Protein AF-Q6XAR7-F1 (afdb_monomer_lite)

InterPro domains:
  IPR001909 Krueppel-associated box [PF01352] (24-48)
  IPR001909 Krueppel-associated box [PS50805] (23-93)
  IPR001909 Krueppel-associated box [SM00349] (23-82)
  IPR001909 Krueppel-associated box [cd07765] (24-61)
  IPR003655 Ancestral KRAB domain [PS50806] (20-83)
  IPR019041 SSXRD motif [PF09514] (137-166)
  IPR036051 Krueppel-associated box domain superfamily [SSF109640] (22-77)

pLDDT: mean 70.21, std 18.79, range [36.47, 96.94]

Secondary structure (DSSP, 8-state):
-----------HHHHHSHHHHHHHHHHHHTTS-HHHHHHS-HHHHHHHHHHHHHHHHHHHTT---PPPGGGS-STTSSS------------------------PPPPPPPP------------------------------TTGGGS----S---PPP-PPPP-------

Sequence (170 aa):
METVSSCEKIPMEVLYEPKNICKAFQDISTYFSDEEWGKLTEWQKSAYVYMKRNYIRMTDLGVTVNQPVFMRGKEQDKQSLVEGIEDHDSEDECFEGSFGVTPRKRMKLTSVTISIHNVEGSLASGENDSNLAEPGGIQVNVWSHRLRERKYRVIYSEISDPEEEEDDDY

Radius of gyration: 29.39 Å; chains: 1; bounding box: 90×45×94 Å

Organism: Mus musculus (NCBI:txid10090)

Foldseek 3Di:
DDDPPPPPDDDPVVCVDPVNLVVLLVVLCVLDDPVVSVPDDPVRSVVSSVLVVVVVVCVVVVHDDDDDPSVPHPPDPPPDDDDDPDDDDDDDDDDDDDPDPDDDDDDDDDDDDDDDDDPPDDDDDDDDDDDDDDDDDDPDPPCNVVPPPPPDDPDDDPDDDDPDPPPDDD

Structure (mmCIF, N/CA/C/O backbone):
data_AF-Q6XAR7-F1
#
_entry.id   AF-Q6XAR7-F1
#
loop_
_atom_site.group_PDB
_atom_site.id
_atom_site.type_symbol
_atom_site.label_atom_id
_atom_site.label_alt_id
_atom_site.label_comp_id
_atom_site.label_asym_id
_atom_site.label_entity_id
_atom_site.label_seq_id
_atom_site.pdbx_PDB_ins_code
_atom_site.Cartn_x
_atom_site.Cartn_y
_atom_site.Cartn_z
_atom_site.occupancy
_atom_site.B_iso_or_equiv
_atom_site.auth_seq_id
_atom_site.auth_comp_id
_atom_site.auth_asym_id
_atom_site.auth_atom_id
_atom_site.pdbx_PDB_model_num
ATOM 1 N N . MET A 1 1 ? -38.869 10.434 22.487 1.00 56.50 1 MET A N 1
ATOM 2 C CA . MET A 1 1 ? -37.634 11.040 21.953 1.00 56.50 1 MET A CA 1
ATOM 3 C C . MET A 1 1 ? -37.471 10.492 20.550 1.00 56.50 1 MET A C 1
ATOM 5 O O . MET A 1 1 ? -37.243 9.299 20.416 1.00 56.50 1 MET A O 1
ATOM 9 N N . GLU A 1 2 ? -37.747 11.299 19.530 1.00 59.53 2 GLU A N 1
ATOM 10 C CA . GLU A 1 2 ? -37.691 10.869 18.129 1.00 59.53 2 GLU A CA 1
ATOM 11 C C . GLU A 1 2 ? -36.262 11.045 17.609 1.00 59.53 2 GLU A C 1
ATOM 13 O O . GLU A 1 2 ? -35.714 12.145 17.637 1.00 59.53 2 GLU A O 1
ATOM 18 N N . THR A 1 3 ? -35.632 9.957 17.172 1.00 65.75 3 THR A N 1
ATOM 19 C CA . THR A 1 3 ? -34.330 9.989 16.506 1.00 65.75 3 THR A CA 1
ATOM 20 C C . THR A 1 3 ? -34.543 10.070 14.997 1.00 65.75 3 THR A C 1
ATOM 22 O O . THR A 1 3 ? -34.919 9.097 14.346 1.00 65.75 3 THR A O 1
ATOM 25 N N . VAL A 1 4 ? -34.272 11.237 14.413 1.00 56.88 4 VAL A N 1
ATOM 26 C CA . VAL A 1 4 ? -34.179 11.405 12.956 1.00 56.88 4 VAL A CA 1
ATOM 27 C C . VAL A 1 4 ? -32.855 10.825 12.458 1.00 56.88 4 VAL A C 1
ATOM 29 O O . VAL A 1 4 ? -31.852 11.516 12.297 1.00 56.88 4 VAL A O 1
ATOM 32 N N . SER A 1 5 ? -32.832 9.513 12.229 1.00 60.09 5 SER A N 1
ATOM 33 C CA . SER A 1 5 ? -31.744 8.866 11.495 1.00 60.09 5 SER A CA 1
ATOM 34 C C . SER A 1 5 ? -31.908 9.157 9.998 1.00 60.09 5 SER A C 1
ATOM 36 O O . SER A 1 5 ? -32.554 8.406 9.267 1.00 60.09 5 SER A O 1
ATOM 38 N N . SER A 1 6 ? -31.352 10.281 9.536 1.00 64.62 6 SER A N 1
ATOM 39 C CA . SER A 1 6 ? -31.272 10.596 8.106 1.00 64.62 6 SER A CA 1
ATOM 40 C C . SER A 1 6 ? -30.160 9.768 7.463 1.00 64.62 6 SER A C 1
ATOM 42 O O . SER A 1 6 ? -28.987 10.136 7.467 1.00 64.62 6 SER A O 1
ATOM 44 N N . CYS A 1 7 ? -30.523 8.604 6.930 1.00 55.44 7 CYS A N 1
ATOM 45 C CA . CYS A 1 7 ? -29.657 7.847 6.034 1.00 55.44 7 CYS A CA 1
ATOM 46 C C . CYS A 1 7 ? -29.723 8.461 4.627 1.00 55.44 7 CYS A C 1
ATOM 48 O O . CYS A 1 7 ? -30.367 7.902 3.735 1.00 55.44 7 CYS A O 1
ATOM 50 N N . GLU A 1 8 ? -29.071 9.605 4.411 1.00 66.56 8 GLU A N 1
ATOM 51 C CA . GLU A 1 8 ? -28.893 10.154 3.065 1.00 66.56 8 GLU A CA 1
ATOM 52 C C . GLU A 1 8 ? -27.994 9.207 2.252 1.00 66.56 8 GLU A C 1
ATOM 54 O O . GLU A 1 8 ? -26.795 9.041 2.500 1.00 66.56 8 GLU A O 1
ATOM 59 N N . LYS A 1 9 ? -28.600 8.499 1.295 1.00 69.00 9 LYS A N 1
ATOM 60 C CA . LYS A 1 9 ? -27.874 7.651 0.346 1.00 69.00 9 LYS A CA 1
ATOM 61 C C . LYS A 1 9 ? -27.144 8.574 -0.622 1.00 69.00 9 LYS A C 1
ATOM 63 O O . LYS A 1 9 ? -27.769 9.113 -1.527 1.00 69.00 9 LYS A O 1
ATOM 68 N N . ILE A 1 10 ? -25.833 8.729 -0.445 1.00 65.19 10 ILE A N 1
ATOM 69 C CA . ILE A 1 10 ? -24.986 9.399 -1.438 1.00 65.19 10 ILE A CA 1
ATOM 70 C C . ILE A 1 10 ? -25.148 8.636 -2.765 1.00 65.19 10 ILE A C 1
ATOM 72 O O . ILE A 1 10 ? -24.880 7.426 -2.779 1.00 65.19 10 ILE A O 1
ATOM 76 N N . PRO A 1 11 ? -25.617 9.291 -3.845 1.00 65.12 11 PRO A N 1
ATOM 77 C CA . PRO A 1 11 ? -25.815 8.642 -5.131 1.00 65.12 11 PRO A CA 1
ATOM 78 C C . PRO A 1 11 ? -24.499 8.024 -5.604 1.00 65.12 11 PRO A C 1
ATOM 80 O O . PRO A 1 11 ? -23.430 8.628 -5.473 1.00 65.12 11 PRO A O 1
ATOM 83 N N . MET A 1 12 ? -24.569 6.801 -6.125 1.00 62.50 12 MET A N 1
ATOM 84 C CA . MET A 1 12 ? -23.397 6.082 -6.631 1.00 62.50 12 MET A CA 1
ATOM 85 C C . MET A 1 12 ? -22.700 6.901 -7.725 1.00 62.50 12 MET A C 1
ATOM 87 O O . MET A 1 12 ? -21.480 6.890 -7.825 1.00 62.50 12 MET A O 1
ATOM 91 N N . GLU A 1 13 ? -23.478 7.684 -8.464 1.00 60.53 13 GLU A N 1
ATOM 92 C CA . GLU A 1 13 ? -23.090 8.581 -9.545 1.00 60.53 13 GLU A CA 1
ATOM 93 C C . GLU A 1 13 ? -22.127 9.674 -9.067 1.00 60.53 13 GLU A C 1
ATOM 95 O O . GLU A 1 13 ? -21.145 9.956 -9.749 1.00 60.53 13 GLU A O 1
ATOM 100 N N . VAL A 1 14 ? -22.314 10.204 -7.849 1.00 60.81 14 VAL A N 1
ATOM 101 C CA . VAL A 1 14 ? -21.400 11.204 -7.265 1.00 60.81 14 VAL A CA 1
ATOM 102 C C . VAL A 1 14 ? -19.998 10.613 -7.096 1.00 60.81 14 VAL A C 1
ATOM 104 O O . VAL A 1 14 ? -19.000 11.320 -7.225 1.00 60.81 14 VAL A O 1
ATOM 107 N N . LEU A 1 15 ? -19.882 9.300 -6.869 1.00 60.06 15 LEU A N 1
ATOM 108 C CA . LEU A 1 15 ? -18.580 8.640 -6.747 1.00 60.06 15 LEU A CA 1
ATOM 109 C C . LEU A 1 15 ? -17.860 8.463 -8.089 1.00 60.06 15 LEU A C 1
ATOM 111 O O . LEU A 1 15 ? -16.637 8.315 -8.067 1.00 60.06 15 LEU A O 1
ATOM 115 N N . TYR A 1 16 ? -18.591 8.485 -9.208 1.00 65.38 16 TYR A N 1
ATOM 116 C CA . TYR A 1 16 ? -18.058 8.304 -10.562 1.00 65.38 16 TYR A CA 1
ATOM 117 C C . TYR A 1 16 ? -17.985 9.599 -11.374 1.00 65.38 16 TYR A C 1
ATOM 119 O O . TYR A 1 16 ? -17.558 9.574 -12.526 1.00 65.38 16 TYR A O 1
ATOM 127 N N . GLU A 1 17 ? -18.346 10.745 -10.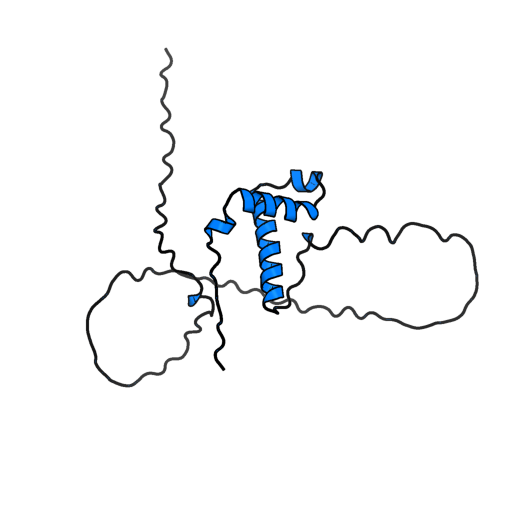793 1.00 74.06 17 GLU A N 1
ATOM 128 C CA . GLU A 1 17 ? -18.065 12.022 -11.438 1.00 74.06 17 GLU A CA 1
ATOM 129 C C . GLU A 1 17 ? -16.547 12.168 -11.652 1.00 74.06 17 GLU A C 1
ATOM 131 O O . GLU A 1 17 ? -15.786 12.044 -10.683 1.00 74.06 17 GLU A O 1
ATOM 136 N N . PRO A 1 18 ? -16.081 12.502 -12.873 1.00 77.00 18 PRO A N 1
ATOM 137 C CA . PRO A 1 18 ? -14.653 12.607 -13.180 1.00 77.00 18 PRO A CA 1
ATOM 138 C C . PRO A 1 18 ? -13.894 13.509 -12.199 1.00 77.00 18 PRO A C 1
ATOM 140 O O . PRO A 1 18 ? -12.781 13.198 -11.783 1.00 77.00 18 PRO A O 1
ATOM 143 N N . LYS A 1 19 ? -14.532 14.593 -11.736 1.00 80.94 19 LYS A N 1
ATOM 144 C CA . LYS A 1 19 ? -13.966 15.511 -10.736 1.00 80.94 19 LYS A CA 1
ATOM 145 C C . LYS A 1 19 ? -13.696 14.827 -9.392 1.00 80.94 19 LYS A C 1
ATOM 147 O O . LYS A 1 19 ? -12.689 15.125 -8.751 1.00 80.94 19 LYS A O 1
ATOM 152 N N . ASN A 1 20 ? -14.577 13.929 -8.957 1.00 82.62 20 ASN A N 1
ATOM 153 C CA . ASN A 1 20 ? -14.434 13.203 -7.696 1.00 82.62 20 ASN A CA 1
ATOM 154 C C . ASN A 1 20 ? -13.438 12.046 -7.828 1.00 82.62 20 ASN A C 1
ATOM 156 O O . ASN A 1 20 ? -12.700 11.783 -6.878 1.00 82.62 20 ASN A O 1
ATOM 160 N N . ILE A 1 21 ? -13.349 11.423 -9.009 1.00 85.06 21 ILE A N 1
ATOM 161 C CA . ILE A 1 21 ? -12.317 10.425 -9.323 1.00 85.06 21 ILE A CA 1
ATOM 162 C C . ILE A 1 21 ? -10.925 11.074 -9.304 1.00 85.06 21 ILE A C 1
ATOM 164 O O . ILE A 1 21 ? -10.050 10.593 -8.588 1.00 85.06 21 ILE A O 1
ATOM 168 N N . CYS A 1 22 ? -10.727 12.207 -9.989 1.00 88.50 22 CYS A N 1
ATOM 169 C CA . CYS A 1 22 ? -9.441 12.914 -10.001 1.00 88.50 22 CYS A CA 1
ATOM 170 C C . CYS A 1 22 ? -8.988 13.319 -8.593 1.00 88.50 22 CYS A C 1
ATOM 172 O O . CYS A 1 22 ? -7.831 13.111 -8.233 1.00 88.50 22 CYS A O 1
ATOM 174 N N . LYS A 1 23 ? -9.906 13.839 -7.766 1.00 93.75 23 LYS A N 1
ATOM 175 C CA . LYS A 1 23 ? -9.620 14.151 -6.356 1.00 93.75 23 LYS A CA 1
ATOM 176 C C . LYS A 1 23 ? -9.234 12.908 -5.557 1.00 93.75 23 LYS A C 1
ATOM 178 O O . LYS A 1 23 ? -8.313 12.967 -4.753 1.00 93.75 23 LYS A O 1
ATOM 183 N N . ALA A 1 24 ? -9.918 11.785 -5.779 1.00 93.69 24 ALA A N 1
ATOM 184 C CA . ALA A 1 24 ? -9.595 10.533 -5.105 1.00 93.69 24 ALA A CA 1
ATOM 185 C C . ALA A 1 24 ? -8.221 9.991 -5.531 1.00 93.69 24 ALA A C 1
ATOM 187 O O . ALA A 1 24 ? -7.479 9.494 -4.691 1.00 93.69 24 ALA A O 1
ATOM 188 N N . PHE A 1 25 ? -7.848 10.122 -6.805 1.00 95.38 25 PHE A N 1
ATOM 189 C CA . PHE A 1 25 ? -6.512 9.750 -7.275 1.00 95.38 25 PHE A CA 1
ATOM 190 C C . PHE A 1 25 ? -5.419 10.650 -6.701 1.00 95.38 25 PHE A C 1
ATOM 192 O O . PHE A 1 25 ? -4.399 10.122 -6.275 1.00 95.38 25 PHE A O 1
ATOM 199 N N . GLN A 1 26 ? -5.643 11.964 -6.618 1.00 95.12 26 GLN A N 1
ATOM 200 C CA . GLN A 1 26 ? -4.711 12.891 -5.962 1.00 95.12 26 GLN A CA 1
ATOM 201 C C . GLN A 1 26 ? -4.540 12.579 -4.471 1.00 95.12 26 GLN A C 1
ATOM 203 O O . GLN A 1 26 ? -3.433 12.606 -3.951 1.00 95.12 26 GLN A O 1
ATOM 208 N N . ASP A 1 27 ? -5.627 12.245 -3.777 1.00 94.94 27 ASP A N 1
ATOM 209 C CA . ASP A 1 27 ? -5.580 11.858 -2.367 1.00 94.94 27 ASP A CA 1
ATOM 210 C C . ASP A 1 27 ? -4.789 10.555 -2.155 1.00 94.94 27 ASP A C 1
ATOM 212 O O . ASP A 1 27 ? -3.980 10.456 -1.234 1.00 94.94 27 ASP A O 1
ATOM 216 N N . ILE A 1 28 ? -4.970 9.559 -3.026 1.00 95.31 28 ILE A N 1
ATOM 217 C CA . ILE A 1 28 ? -4.221 8.300 -2.943 1.00 95.31 28 ILE A CA 1
ATOM 218 C C . ILE A 1 28 ? -2.756 8.466 -3.357 1.00 95.31 28 ILE A C 1
ATOM 220 O O . ILE A 1 28 ? -1.898 7.817 -2.758 1.00 95.31 28 ILE A O 1
ATOM 224 N N . SER A 1 29 ? -2.443 9.323 -4.332 1.00 94.44 29 SER A N 1
ATOM 225 C CA . SER A 1 29 ? -1.062 9.503 -4.793 1.00 94.44 29 SER A CA 1
ATOM 226 C C . SER A 1 29 ? -0.134 10.014 -3.691 1.00 94.44 29 SER A C 1
ATOM 228 O O . SER A 1 29 ? 1.055 9.735 -3.740 1.00 94.44 29 SER A O 1
ATOM 230 N N . THR A 1 30 ? -0.670 10.674 -2.655 1.00 94.81 30 THR A N 1
ATOM 231 C CA . THR A 1 30 ? 0.103 11.143 -1.486 1.00 94.81 30 THR A CA 1
ATOM 232 C C . THR A 1 30 ? 0.820 10.034 -0.708 1.00 94.81 30 THR A C 1
ATOM 234 O O . THR A 1 30 ? 1.763 10.320 0.025 1.00 94.81 30 THR A O 1
ATOM 237 N N . TYR A 1 31 ? 0.401 8.774 -0.859 1.00 94.31 31 TYR A N 1
ATOM 238 C CA . TYR A 1 31 ? 1.013 7.629 -0.176 1.00 94.31 31 TYR A CA 1
ATOM 239 C C . TYR A 1 31 ? 2.157 6.966 -0.957 1.00 94.31 31 TYR A C 1
ATOM 241 O O . TYR A 1 31 ? 2.812 6.066 -0.430 1.00 94.31 31 TYR A O 1
ATOM 249 N N . PHE A 1 32 ? 2.394 7.372 -2.204 1.00 94.81 32 PHE A N 1
ATOM 250 C CA . PHE A 1 32 ? 3.370 6.756 -3.103 1.00 94.81 32 PHE A CA 1
ATOM 251 C C . PHE A 1 32 ? 4.414 7.786 -3.540 1.00 94.81 32 PHE A C 1
ATOM 253 O O . PHE A 1 32 ? 4.145 8.985 -3.548 1.00 94.81 32 PHE A O 1
ATOM 260 N N . SER A 1 33 ? 5.608 7.329 -3.927 1.00 93.38 33 SER A N 1
ATOM 261 C CA . SER A 1 33 ? 6.508 8.196 -4.697 1.00 93.38 33 SER A CA 1
ATOM 262 C C . SER A 1 33 ? 5.965 8.378 -6.117 1.00 93.38 33 SER A C 1
ATOM 264 O O . SER A 1 33 ? 5.249 7.510 -6.620 1.00 93.38 33 SER A O 1
ATOM 266 N N . ASP A 1 34 ? 6.344 9.463 -6.796 1.00 94.69 34 ASP A N 1
ATOM 267 C CA . ASP A 1 34 ? 5.910 9.715 -8.179 1.00 94.69 34 ASP A CA 1
ATOM 268 C C . ASP A 1 34 ? 6.279 8.558 -9.126 1.00 94.69 34 ASP A C 1
ATOM 270 O O . ASP A 1 34 ? 5.499 8.194 -10.006 1.00 94.69 34 ASP A O 1
ATOM 274 N N . GLU A 1 35 ? 7.431 7.915 -8.902 1.00 95.38 35 GLU A N 1
ATOM 275 C CA . GLU A 1 35 ? 7.875 6.753 -9.678 1.00 95.38 35 GLU A CA 1
ATOM 276 C C . GLU A 1 35 ? 6.985 5.519 -9.448 1.00 95.38 35 GLU A C 1
ATOM 278 O O . GLU A 1 35 ? 6.581 4.853 -10.402 1.00 95.38 35 GLU A O 1
ATOM 283 N N . GLU A 1 36 ? 6.653 5.200 -8.194 1.00 95.19 36 GLU A N 1
ATOM 284 C CA . GLU A 1 36 ? 5.757 4.081 -7.875 1.00 95.19 36 GLU A CA 1
ATOM 285 C C . GLU A 1 36 ? 4.340 4.347 -8.375 1.00 95.19 36 GLU A C 1
ATOM 287 O O . GLU A 1 36 ? 3.719 3.470 -8.975 1.00 95.19 36 GLU A O 1
ATOM 292 N N . TRP A 1 37 ? 3.842 5.568 -8.179 1.00 95.69 37 TRP A N 1
ATOM 293 C CA . TRP A 1 37 ? 2.523 5.986 -8.638 1.00 95.69 37 TRP A CA 1
ATOM 294 C C . TRP A 1 37 ? 2.400 5.965 -10.168 1.00 95.69 37 TRP A C 1
ATOM 296 O O . TRP A 1 37 ? 1.346 5.601 -10.707 1.00 95.69 37 TRP A O 1
ATOM 306 N N . GLY A 1 38 ? 3.480 6.316 -10.874 1.00 95.62 38 GLY A N 1
ATOM 307 C CA . GLY A 1 38 ? 3.579 6.255 -12.333 1.00 95.62 38 GLY A CA 1
ATOM 308 C C . GLY A 1 38 ? 3.526 4.831 -12.892 1.00 95.62 38 GLY A C 1
ATOM 309 O O . GLY A 1 38 ? 2.995 4.630 -13.982 1.00 95.62 38 GLY A O 1
ATOM 310 N N . LYS A 1 39 ? 3.992 3.833 -12.131 1.00 96.94 39 LYS A N 1
ATOM 311 C CA . LYS A 1 39 ? 3.965 2.410 -12.522 1.00 96.94 39 LYS A CA 1
ATOM 312 C C . LYS A 1 39 ? 2.589 1.751 -12.364 1.00 96.94 39 LYS A C 1
ATOM 314 O O . LYS A 1 39 ? 2.374 0.665 -12.896 1.00 96.94 39 LYS A O 1
ATOM 319 N N . LEU A 1 40 ? 1.660 2.369 -11.630 1.00 96.12 40 LEU A N 1
ATOM 320 C CA . LEU A 1 40 ? 0.336 1.798 -11.376 1.00 96.12 40 LEU A CA 1
ATOM 321 C C . LEU A 1 40 ? -0.642 2.054 -12.531 1.00 96.12 40 LEU A C 1
ATOM 323 O O . LEU A 1 40 ? -0.844 3.192 -12.965 1.00 96.12 40 LEU A O 1
ATOM 327 N N . THR A 1 41 ? -1.336 0.993 -12.944 1.00 96.50 41 THR A N 1
ATOM 328 C CA . THR A 1 41 ? -2.474 1.054 -13.877 1.00 96.50 41 THR A CA 1
ATOM 329 C C . THR A 1 41 ? -3.674 1.782 -13.260 1.00 96.50 41 THR A C 1
ATOM 331 O O . THR A 1 41 ? -3.821 1.857 -12.037 1.00 96.50 41 THR A O 1
ATOM 334 N N . GLU A 1 42 ? -4.589 2.288 -14.089 1.00 93.50 42 GLU A N 1
ATOM 335 C CA . GLU A 1 42 ? -5.802 2.977 -13.621 1.00 93.50 42 GLU A CA 1
ATOM 336 C C . GLU A 1 42 ? -6.701 2.085 -12.746 1.00 93.50 42 GLU A C 1
ATOM 338 O O . GLU A 1 42 ? -7.243 2.530 -11.728 1.00 93.50 42 GLU A O 1
ATOM 343 N N . TRP A 1 43 ? -6.796 0.795 -13.082 1.00 93.38 43 TRP A N 1
ATOM 344 C CA . TRP A 1 43 ? -7.498 -0.189 -12.259 1.00 93.38 43 TRP A CA 1
ATOM 345 C C . TRP A 1 43 ? -6.855 -0.342 -10.874 1.00 93.38 43 TRP A C 1
ATOM 347 O O . TRP A 1 43 ? -7.557 -0.318 -9.862 1.00 93.38 43 TRP A O 1
ATOM 357 N N . GLN A 1 44 ? -5.521 -0.433 -10.799 1.00 96.50 44 GLN A N 1
ATOM 358 C CA . GLN A 1 44 ? -4.813 -0.492 -9.515 1.00 96.50 44 GLN A CA 1
ATOM 359 C C . GLN A 1 44 ? -5.046 0.778 -8.690 1.00 96.50 44 GLN A C 1
ATOM 361 O O . GLN A 1 44 ? -5.374 0.682 -7.506 1.00 96.50 44 GLN A O 1
ATOM 366 N N . LYS A 1 45 ? -4.960 1.964 -9.306 1.00 96.12 45 LYS A N 1
ATOM 367 C CA . LYS A 1 45 ? -5.263 3.250 -8.647 1.00 96.12 45 LYS A CA 1
ATOM 368 C C . LYS A 1 45 ? -6.685 3.263 -8.082 1.00 96.12 45 LYS A C 1
ATOM 370 O O . LYS A 1 45 ? -6.890 3.625 -6.922 1.00 96.12 45 LYS A O 1
ATOM 375 N N . SER A 1 46 ? -7.651 2.766 -8.852 1.00 93.56 46 SER A N 1
ATOM 376 C CA . SER A 1 46 ? -9.044 2.604 -8.417 1.00 93.56 46 SER A CA 1
ATOM 377 C C . SER A 1 46 ? -9.185 1.632 -7.240 1.00 93.56 46 SER A C 1
ATOM 379 O O . SER A 1 46 ? -9.923 1.911 -6.290 1.00 93.56 46 SER A O 1
ATOM 381 N N . ALA A 1 47 ? -8.439 0.525 -7.239 1.00 95.75 47 ALA A N 1
ATOM 382 C CA . ALA A 1 47 ? -8.422 -0.420 -6.125 1.00 95.75 47 ALA A CA 1
ATOM 383 C C . ALA A 1 47 ? -7.884 0.222 -4.832 1.00 95.75 47 ALA A C 1
ATOM 385 O O . ALA A 1 47 ? -8.473 0.028 -3.767 1.00 95.75 47 ALA A O 1
ATOM 386 N N . TYR A 1 48 ? -6.829 1.042 -4.904 1.00 96.38 48 TYR A N 1
ATOM 387 C CA . TYR A 1 48 ? -6.318 1.784 -3.743 1.00 96.38 48 TYR A CA 1
ATOM 388 C C . TYR A 1 48 ? -7.326 2.805 -3.200 1.00 96.38 48 TYR A C 1
ATOM 390 O O . TYR A 1 48 ? -7.531 2.862 -1.982 1.00 96.38 48 TYR A O 1
ATOM 398 N N . VAL A 1 49 ? -8.023 3.539 -4.078 1.00 95.62 49 VAL A N 1
ATOM 399 C CA . VAL A 1 49 ? -9.139 4.423 -3.683 1.00 95.62 49 VAL A CA 1
ATOM 400 C C . VAL A 1 49 ? -10.193 3.638 -2.904 1.00 95.62 49 VAL A C 1
ATOM 402 O O . VAL A 1 49 ? -10.624 4.061 -1.826 1.00 95.62 49 VAL A O 1
ATOM 405 N N . TYR A 1 50 ? -10.598 2.479 -3.425 1.00 94.88 50 TYR A N 1
ATOM 406 C CA . TYR A 1 50 ? -11.588 1.631 -2.770 1.00 94.88 50 TYR A CA 1
ATOM 407 C C . TYR A 1 50 ? -11.099 1.119 -1.409 1.00 94.88 50 TYR A C 1
ATOM 409 O O . TYR A 1 50 ? -11.846 1.186 -0.431 1.00 94.88 50 TYR A O 1
ATOM 417 N N . MET A 1 51 ? -9.845 0.667 -1.311 1.00 95.62 51 MET A N 1
ATOM 418 C CA . MET A 1 51 ? -9.265 0.183 -0.054 1.00 95.62 51 MET A CA 1
ATOM 419 C C . MET A 1 51 ? -9.236 1.264 1.029 1.00 95.62 51 MET A C 1
ATOM 421 O O . MET A 1 51 ? -9.664 0.996 2.152 1.00 95.62 51 MET A O 1
ATOM 425 N N . LYS A 1 52 ? -8.799 2.488 0.701 1.00 95.88 52 LYS A N 1
ATOM 426 C CA . LYS A 1 52 ? -8.806 3.613 1.652 1.00 95.88 52 LYS A CA 1
ATOM 427 C C . LYS A 1 52 ? -10.226 3.937 2.117 1.00 95.88 52 LYS A C 1
ATOM 429 O O . LYS A 1 52 ? -10.473 4.037 3.316 1.00 95.88 52 LYS A O 1
ATOM 434 N N . ARG A 1 53 ? -11.177 4.042 1.181 1.00 94.69 53 ARG A N 1
ATOM 435 C CA . ARG A 1 53 ? -12.591 4.316 1.496 1.00 94.69 53 ARG A CA 1
ATOM 436 C C . ARG A 1 53 ? -13.205 3.238 2.387 1.00 94.69 53 ARG A C 1
ATOM 438 O O . ARG A 1 53 ? -13.937 3.568 3.315 1.00 94.69 53 ARG A O 1
ATOM 445 N N . ASN A 1 54 ? -12.911 1.969 2.114 1.00 94.38 54 ASN A N 1
ATOM 446 C CA . ASN A 1 54 ? -13.395 0.849 2.915 1.00 94.38 54 ASN A CA 1
ATOM 447 C C . ASN A 1 54 ? -12.798 0.895 4.327 1.00 94.38 54 ASN A C 1
ATOM 449 O O . ASN A 1 54 ? -13.545 0.847 5.296 1.00 94.38 54 ASN A O 1
ATOM 453 N N . TYR A 1 55 ? -11.483 1.096 4.450 1.00 96.38 55 TYR A N 1
ATOM 454 C CA . TYR A 1 55 ? -10.828 1.248 5.749 1.00 96.38 55 TYR A CA 1
ATOM 455 C C . TYR A 1 55 ? -11.454 2.370 6.593 1.00 96.38 55 TYR A C 1
ATOM 457 O O . TYR A 1 55 ? -11.837 2.123 7.737 1.00 96.38 55 TYR A O 1
ATOM 465 N N . ILE A 1 56 ? -11.626 3.566 6.014 1.00 95.50 56 ILE A N 1
ATOM 466 C CA . ILE A 1 56 ? -12.252 4.711 6.696 1.00 95.50 56 ILE A CA 1
ATOM 467 C C . ILE A 1 56 ? -13.674 4.351 7.122 1.00 95.50 56 ILE A C 1
ATOM 469 O O . ILE A 1 56 ? -13.998 4.430 8.299 1.00 95.50 56 ILE A O 1
ATOM 473 N N . ARG A 1 57 ? -14.497 3.841 6.198 1.00 95.38 57 ARG A N 1
ATOM 474 C CA . ARG A 1 57 ? -15.885 3.475 6.499 1.00 95.38 57 ARG A C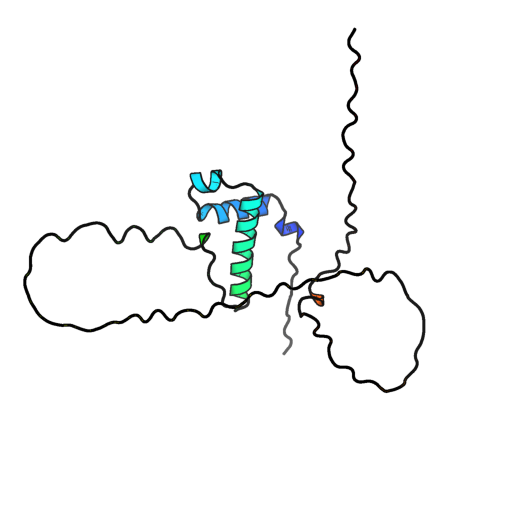A 1
ATOM 475 C C . ARG A 1 57 ? -15.994 2.411 7.591 1.00 95.38 57 ARG A C 1
ATOM 477 O O . ARG A 1 57 ? -16.891 2.494 8.418 1.00 95.38 57 ARG A O 1
ATOM 484 N N . MET A 1 58 ? -15.126 1.405 7.594 1.00 95.19 58 MET A N 1
ATOM 485 C CA . MET A 1 58 ? -15.122 0.376 8.637 1.00 95.19 58 MET A CA 1
ATOM 486 C C . MET A 1 58 ? -14.725 0.963 9.994 1.00 95.19 58 MET A C 1
ATOM 488 O O . MET A 1 58 ? -15.350 0.633 11.000 1.00 95.19 58 MET A O 1
ATOM 492 N N . THR A 1 59 ? -13.751 1.873 10.002 1.00 95.06 59 THR A N 1
ATOM 493 C CA . THR A 1 59 ? -13.310 2.586 11.207 1.00 95.06 59 THR A CA 1
ATOM 494 C C . THR A 1 59 ? -14.416 3.495 11.754 1.00 95.06 59 THR A C 1
ATOM 496 O O . THR A 1 59 ? -14.702 3.440 12.947 1.00 95.06 59 THR A O 1
ATOM 499 N N . ASP A 1 60 ? -15.108 4.245 10.891 1.00 95.56 60 ASP A N 1
ATOM 500 C CA . ASP A 1 60 ? -16.237 5.114 11.265 1.00 95.56 60 ASP A CA 1
ATOM 501 C C . ASP A 1 60 ? -17.419 4.321 11.847 1.00 95.56 60 ASP A C 1
ATOM 503 O O . ASP A 1 60 ? -18.182 4.826 12.667 1.00 95.56 60 ASP A O 1
ATOM 507 N N . LEU A 1 61 ? -17.569 3.056 11.439 1.00 96.44 61 LEU A N 1
ATOM 508 C CA . LEU A 1 61 ? -18.563 2.124 11.979 1.00 96.44 61 LEU A CA 1
ATOM 509 C C . LEU A 1 61 ? -18.120 1.460 13.298 1.00 96.44 61 LEU A C 1
ATOM 511 O O . LEU A 1 61 ? -18.833 0.597 13.809 1.00 96.44 61 LEU A O 1
ATOM 515 N N . GLY A 1 62 ? -16.952 1.818 13.840 1.00 96.44 62 GLY A N 1
ATOM 516 C CA . GLY A 1 62 ? -16.400 1.240 15.068 1.00 96.44 62 GLY A CA 1
ATOM 517 C C . GLY A 1 62 ? -15.809 -0.161 14.893 1.00 96.44 62 GLY A C 1
ATOM 518 O O . GLY A 1 62 ? -15.526 -0.836 15.884 1.00 96.44 62 GLY A O 1
ATOM 519 N N . VAL A 1 63 ? -15.613 -0.624 13.653 1.00 95.94 63 VAL A N 1
ATOM 520 C CA . VAL A 1 63 ? -14.975 -1.917 13.393 1.00 95.94 63 VAL A CA 1
ATOM 521 C C . VAL A 1 63 ? -13.463 -1.751 13.437 1.00 95.94 63 VAL A C 1
ATOM 523 O O . VAL A 1 63 ? -12.877 -0.983 12.676 1.00 95.94 63 VAL A O 1
ATOM 526 N N . THR A 1 64 ? -12.812 -2.532 14.295 1.00 93.69 64 THR A N 1
ATOM 527 C CA . THR A 1 64 ? -11.354 -2.575 14.386 1.00 93.69 64 THR A CA 1
ATOM 528 C C . THR A 1 64 ? -10.769 -3.312 13.181 1.00 93.69 64 THR A C 1
ATOM 530 O O . THR A 1 64 ? -10.749 -4.540 13.100 1.00 93.69 64 THR A O 1
ATOM 533 N N . VAL A 1 65 ? -10.283 -2.544 12.209 1.00 92.62 65 VAL A N 1
ATOM 534 C CA . VAL A 1 65 ? -9.576 -3.046 11.025 1.00 92.62 65 VAL A CA 1
ATOM 535 C C . VAL A 1 65 ? -8.121 -2.592 11.063 1.00 92.62 65 VAL A C 1
ATOM 537 O O . VAL A 1 65 ? -7.815 -1.481 11.484 1.00 92.62 65 VAL A O 1
ATOM 540 N N . ASN A 1 66 ? -7.194 -3.449 10.630 1.00 93.75 66 ASN A N 1
ATOM 541 C CA . ASN A 1 66 ? -5.797 -3.032 10.507 1.00 93.75 66 ASN A CA 1
ATOM 542 C C . ASN A 1 66 ? -5.675 -2.007 9.369 1.00 93.75 66 ASN A C 1
ATOM 544 O O . ASN A 1 66 ? -6.245 -2.211 8.294 1.00 93.75 66 ASN A O 1
ATOM 548 N N . GLN A 1 67 ? -4.890 -0.949 9.578 1.00 93.94 67 GLN A N 1
ATOM 549 C CA . GLN A 1 67 ? -4.613 0.045 8.542 1.00 93.94 67 GLN A CA 1
ATOM 550 C C . GLN A 1 67 ? -3.957 -0.612 7.314 1.00 93.94 67 GLN A C 1
ATOM 552 O O . GLN A 1 67 ? -2.993 -1.365 7.491 1.00 93.94 67 GLN A O 1
ATOM 557 N N . PRO A 1 68 ? -4.432 -0.351 6.079 1.00 94.19 68 PRO A N 1
ATOM 558 C CA . PRO A 1 68 ? -3.818 -0.868 4.861 1.00 94.19 68 PRO A CA 1
ATOM 559 C C . PRO A 1 68 ? -2.329 -0.534 4.776 1.00 94.19 68 PRO A C 1
ATOM 561 O O . PRO A 1 68 ? -1.908 0.547 5.178 1.00 94.19 68 PRO A O 1
ATOM 564 N N . VAL A 1 69 ? -1.537 -1.453 4.215 1.00 93.56 69 VAL A N 1
ATOM 565 C CA . VAL A 1 69 ? -0.068 -1.333 4.174 1.00 93.56 69 VAL A CA 1
ATOM 566 C C . VAL A 1 69 ? 0.392 -0.032 3.532 1.00 93.56 69 VAL A C 1
ATOM 568 O O . VAL A 1 69 ? 1.212 0.662 4.113 1.00 93.56 69 VAL A O 1
ATOM 571 N N . PHE A 1 70 ? -0.191 0.332 2.392 1.00 93.38 70 PHE A N 1
ATOM 572 C CA . PHE A 1 70 ? 0.183 1.541 1.661 1.00 93.38 70 PHE A CA 1
ATOM 573 C C . PHE A 1 70 ? -0.140 2.839 2.417 1.00 93.38 70 PHE A C 1
ATOM 575 O O . PHE A 1 70 ? 0.458 3.864 2.138 1.00 93.38 70 PHE A O 1
ATOM 582 N N . MET A 1 71 ? -1.079 2.818 3.374 1.00 93.94 71 MET A N 1
ATOM 583 C CA . MET A 1 71 ? -1.414 4.005 4.171 1.00 93.94 71 MET A CA 1
ATOM 584 C C . MET A 1 71 ? -0.448 4.226 5.338 1.00 93.94 71 MET A C 1
ATOM 586 O O . MET A 1 71 ? -0.492 5.279 5.973 1.00 93.94 71 MET A O 1
ATOM 590 N N . ARG A 1 72 ? 0.391 3.235 5.653 1.00 87.50 72 ARG A N 1
ATOM 591 C CA . ARG A 1 72 ? 1.458 3.360 6.643 1.00 87.50 72 ARG A CA 1
ATOM 592 C C . ARG A 1 72 ? 2.644 3.967 5.900 1.00 87.50 72 ARG A C 1
ATOM 594 O O . ARG A 1 72 ? 3.247 3.289 5.076 1.00 87.50 72 ARG A O 1
ATOM 601 N N . GLY A 1 73 ? 2.889 5.262 6.099 1.00 73.81 73 GLY A N 1
ATOM 602 C CA . GLY A 1 73 ? 3.943 5.994 5.391 1.00 73.81 73 GLY A CA 1
ATOM 603 C C . GLY A 1 73 ? 5.311 5.312 5.504 1.00 73.81 73 GLY A C 1
ATOM 604 O O . GLY A 1 73 ? 5.548 4.515 6.410 1.00 73.81 73 GLY A O 1
ATOM 605 N N . LYS A 1 74 ? 6.232 5.643 4.595 1.00 63.62 74 LYS A N 1
ATOM 606 C CA . LYS A 1 74 ? 7.586 5.055 4.529 1.00 63.62 74 LYS A CA 1
ATOM 607 C C . LYS A 1 74 ? 8.544 5.544 5.632 1.00 63.62 74 LYS A C 1
ATOM 609 O O . LYS A 1 74 ? 9.756 5.561 5.452 1.00 63.62 74 LYS A O 1
ATOM 614 N N . GLU A 1 75 ? 8.024 5.977 6.772 1.00 57.12 75 GLU A N 1
ATOM 615 C CA . GLU A 1 75 ? 8.802 6.606 7.839 1.00 57.12 75 GLU A CA 1
ATOM 616 C C . GLU A 1 75 ? 9.267 5.579 8.880 1.00 57.12 75 GLU A C 1
ATOM 618 O O . GLU A 1 75 ? 8.866 5.653 10.035 1.00 57.12 75 GLU A O 1
ATOM 623 N N . GLN A 1 76 ? 10.087 4.599 8.470 1.00 47.25 76 GLN A N 1
ATOM 624 C CA . GLN A 1 76 ? 10.802 3.706 9.406 1.00 47.25 76 GLN A CA 1
ATOM 625 C C . GLN A 1 76 ? 12.266 3.376 9.052 1.00 47.25 76 GLN A C 1
ATOM 627 O O . GLN A 1 76 ? 12.895 2.624 9.786 1.00 47.25 76 GLN A O 1
ATOM 632 N N . ASP A 1 77 ? 12.881 4.035 8.061 1.00 48.03 77 ASP A N 1
ATOM 633 C CA . ASP A 1 77 ? 14.267 3.717 7.653 1.00 48.03 77 ASP A CA 1
ATOM 634 C C . ASP A 1 77 ? 15.288 4.827 8.001 1.00 48.03 77 ASP A C 1
ATOM 636 O O . ASP A 1 77 ? 16.293 5.005 7.318 1.00 48.03 77 ASP A O 1
ATOM 640 N N . LYS A 1 78 ? 15.041 5.613 9.062 1.00 50.19 78 LYS A N 1
ATOM 641 C CA . LYS A 1 78 ? 15.971 6.661 9.558 1.00 50.19 78 LYS A CA 1
ATOM 642 C C . LYS A 1 78 ? 16.529 6.409 10.968 1.00 50.19 78 LYS A C 1
ATOM 644 O O . LYS A 1 78 ? 17.226 7.264 11.499 1.00 50.19 78 LYS A O 1
ATOM 649 N N . GLN A 1 79 ? 16.257 5.254 11.576 1.00 44.91 79 GLN A N 1
ATOM 650 C CA . GLN A 1 79 ? 16.703 4.916 12.938 1.00 44.91 79 GLN A CA 1
ATOM 651 C C . GLN A 1 79 ? 17.681 3.730 12.947 1.00 44.91 79 GLN A C 1
ATOM 653 O O . GLN A 1 79 ? 17.545 2.810 13.741 1.00 44.91 79 GLN A O 1
ATOM 658 N N . SER A 1 80 ? 18.660 3.714 12.042 1.00 47.31 80 SER A N 1
ATOM 659 C CA . SER A 1 80 ? 19.819 2.814 12.141 1.00 47.31 80 SER A CA 1
ATOM 660 C C . SER A 1 80 ? 20.968 3.342 11.276 1.00 47.31 80 SER A C 1
ATOM 662 O O . SER A 1 80 ? 21.364 2.719 10.293 1.00 47.31 80 SER A O 1
ATOM 664 N N . LEU A 1 81 ? 21.468 4.541 11.578 1.00 41.28 81 LEU A N 1
ATOM 665 C CA . LEU A 1 81 ? 22.654 5.090 10.921 1.00 41.28 81 LEU A CA 1
ATOM 666 C C . LEU A 1 81 ? 23.565 5.730 11.975 1.00 41.28 81 LEU A C 1
ATOM 668 O O . LEU A 1 81 ? 23.390 6.885 12.328 1.00 41.28 81 LEU A O 1
ATOM 672 N N . VAL A 1 82 ? 24.490 4.911 12.482 1.00 37.50 82 VAL A N 1
ATOM 673 C CA . VAL A 1 82 ? 25.899 5.250 12.745 1.00 37.50 82 VAL A CA 1
ATOM 674 C C . VAL A 1 82 ? 26.155 6.596 13.440 1.00 37.50 82 VAL A C 1
ATOM 676 O O . VAL A 1 82 ? 26.407 7.584 12.767 1.00 37.50 82 VAL A O 1
ATOM 679 N N . GLU A 1 83 ? 26.220 6.602 14.772 1.00 43.31 83 GLU A N 1
ATOM 680 C CA . GLU A 1 83 ? 27.169 7.444 15.521 1.00 43.31 83 GLU A CA 1
ATOM 681 C C . GLU A 1 83 ? 27.278 6.907 16.955 1.00 43.31 83 GLU A C 1
ATOM 683 O O . GLU A 1 83 ? 26.287 6.828 17.677 1.00 43.31 83 GLU A O 1
ATOM 688 N N . GLY A 1 84 ? 28.461 6.435 17.336 1.00 40.53 84 GLY A N 1
ATOM 689 C CA . GLY A 1 84 ? 28.695 5.796 18.631 1.00 40.53 84 GLY A CA 1
ATOM 690 C C . GLY A 1 84 ? 29.969 4.960 18.643 1.00 40.53 84 GLY A C 1
ATOM 691 O O . GLY A 1 84 ? 29.957 3.822 19.096 1.00 40.53 84 GLY A O 1
ATOM 692 N N . ILE A 1 85 ? 31.046 5.493 18.064 1.00 54.66 85 ILE A N 1
ATOM 693 C CA . ILE A 1 85 ? 32.402 5.073 18.411 1.00 54.66 85 ILE A CA 1
ATOM 694 C C . ILE A 1 85 ? 32.839 6.097 19.447 1.00 54.66 85 ILE A C 1
ATOM 696 O O . ILE A 1 85 ? 33.005 7.251 19.077 1.00 54.66 85 ILE A O 1
ATOM 700 N N . GLU A 1 86 ? 32.919 5.702 20.713 1.00 56.22 86 GLU A N 1
ATOM 701 C CA . GLU A 1 86 ? 33.923 6.145 21.689 1.00 56.22 86 GLU A CA 1
ATOM 702 C C . GLU A 1 86 ? 33.616 5.493 23.044 1.00 56.22 86 GLU A C 1
ATOM 704 O O . GLU A 1 86 ? 32.480 5.468 23.517 1.00 56.22 86 GLU A O 1
ATOM 709 N N . ASP A 1 87 ? 34.661 4.876 23.585 1.00 45.12 87 ASP A N 1
ATOM 710 C CA . ASP A 1 87 ? 34.678 3.926 24.687 1.00 45.12 87 ASP A CA 1
ATOM 711 C C . ASP A 1 87 ? 34.089 4.473 25.992 1.00 45.12 87 ASP A C 1
ATOM 713 O O . ASP A 1 87 ? 34.420 5.574 26.430 1.00 45.12 87 ASP A O 1
ATOM 717 N N . HIS A 1 88 ? 33.305 3.645 26.684 1.00 59.62 88 HIS A N 1
ATOM 718 C CA . HIS A 1 88 ? 33.160 3.739 28.134 1.00 59.62 88 HIS A CA 1
ATOM 719 C C . HIS A 1 88 ? 32.858 2.352 28.719 1.00 59.62 88 HIS A C 1
ATOM 721 O O . HIS A 1 88 ? 31.732 1.861 28.664 1.00 59.62 88 HIS A O 1
ATOM 727 N N . ASP A 1 89 ? 33.906 1.732 29.267 1.00 50.97 89 ASP A N 1
ATOM 728 C CA . ASP A 1 89 ? 33.844 0.603 30.199 1.00 50.97 89 ASP A CA 1
ATOM 729 C C . ASP A 1 89 ? 33.172 1.082 31.495 1.00 50.97 89 ASP A C 1
ATOM 731 O O . ASP A 1 89 ? 33.747 1.873 32.250 1.00 50.97 89 ASP A O 1
ATOM 735 N N . SER A 1 90 ? 31.951 0.624 31.759 1.00 60.34 90 SER A N 1
ATOM 736 C CA . SER A 1 90 ? 31.418 0.550 33.120 1.00 60.34 90 SER A CA 1
ATOM 737 C C . SER A 1 90 ? 30.261 -0.441 33.180 1.00 60.34 90 SER A C 1
ATOM 739 O O . SER A 1 90 ? 29.175 -0.191 32.654 1.00 60.34 90 SER A O 1
ATOM 741 N N . GLU A 1 91 ? 30.539 -1.558 33.842 1.00 52.00 91 GLU A N 1
ATOM 742 C CA . GLU A 1 91 ? 29.598 -2.526 34.397 1.00 52.00 91 GLU A CA 1
ATOM 743 C C . GLU A 1 91 ? 28.519 -1.810 35.230 1.00 52.00 91 GLU A C 1
ATOM 745 O O . GLU A 1 91 ? 28.875 -0.978 36.057 1.00 52.00 91 GLU A O 1
ATOM 750 N N . ASP A 1 92 ? 27.235 -2.108 35.009 1.00 57.81 92 ASP A N 1
ATOM 751 C CA . ASP A 1 92 ? 26.207 -2.260 36.053 1.00 57.81 92 ASP A CA 1
ATOM 752 C C . ASP A 1 92 ? 24.826 -2.509 35.416 1.00 57.81 92 ASP A C 1
ATOM 754 O O . ASP A 1 92 ? 24.391 -1.856 34.466 1.00 57.81 92 ASP A O 1
ATOM 758 N N . GLU A 1 93 ? 24.145 -3.521 35.945 1.00 53.16 93 GLU A N 1
ATOM 759 C CA . GLU A 1 93 ? 22.869 -4.062 35.491 1.00 53.16 93 GLU A CA 1
ATOM 760 C C . GLU A 1 93 ? 21.717 -3.041 35.512 1.00 53.16 93 GLU A C 1
ATOM 762 O O . GLU A 1 93 ? 21.477 -2.377 36.520 1.00 53.16 93 GLU A O 1
ATOM 767 N N . CYS A 1 94 ? 20.878 -3.014 34.466 1.00 51.19 94 CYS A N 1
ATOM 768 C CA . CYS A 1 94 ? 19.479 -2.630 34.659 1.00 51.19 94 CYS A CA 1
ATOM 769 C C . CYS A 1 94 ? 18.520 -3.221 33.612 1.00 51.19 94 CYS A C 1
ATOM 771 O O . CYS A 1 94 ? 18.368 -2.726 32.501 1.00 51.19 94 CYS A O 1
ATOM 773 N N . PHE A 1 95 ? 17.814 -4.245 34.083 1.00 45.91 95 PHE A N 1
ATOM 774 C CA . PHE A 1 95 ? 16.397 -4.521 33.862 1.00 45.91 95 PHE A CA 1
ATOM 775 C C . PHE A 1 95 ? 15.903 -5.022 32.489 1.00 45.91 95 PHE A C 1
ATOM 777 O O . PHE A 1 95 ? 15.831 -4.341 31.470 1.00 45.91 95 PHE A O 1
ATOM 784 N N . GLU A 1 96 ? 15.440 -6.265 32.570 1.00 46.88 96 GLU A N 1
ATOM 785 C CA . GLU A 1 96 ? 14.780 -7.124 31.601 1.00 46.88 96 GLU A CA 1
ATOM 786 C C . GLU A 1 96 ? 13.422 -6.561 31.131 1.00 46.88 96 GLU A C 1
ATOM 788 O O . GLU A 1 96 ? 12.455 -6.469 31.885 1.00 46.88 96 GLU A O 1
ATOM 793 N N . GLY A 1 97 ? 13.333 -6.207 29.846 1.00 50.56 97 GLY A N 1
ATOM 794 C CA . GLY A 1 97 ? 12.099 -5.801 29.169 1.00 50.56 97 GLY A CA 1
ATOM 795 C C . GLY A 1 97 ? 11.780 -6.730 28.002 1.00 50.56 97 GLY A C 1
ATOM 796 O O . GLY A 1 97 ? 11.933 -6.356 26.842 1.00 50.56 97 GLY A O 1
ATOM 797 N N . SER A 1 98 ? 11.357 -7.963 28.291 1.00 59.41 98 SER A N 1
ATOM 798 C CA . SER A 1 98 ? 10.912 -8.912 27.265 1.00 59.41 98 SER A CA 1
ATOM 799 C C . SER A 1 98 ? 9.566 -8.472 26.674 1.00 59.41 98 SER A C 1
ATOM 801 O O . SER A 1 98 ? 8.500 -8.749 27.229 1.00 59.41 98 SER A O 1
ATOM 803 N N . PHE A 1 99 ? 9.592 -7.821 25.508 1.00 60.75 99 PHE A N 1
ATOM 804 C CA . PHE A 1 99 ? 8.405 -7.624 24.677 1.00 60.75 99 PHE A CA 1
ATOM 805 C C . PHE A 1 99 ? 7.959 -8.976 24.101 1.00 60.75 99 PHE A C 1
ATOM 807 O O . PHE A 1 99 ? 8.420 -9.422 23.051 1.00 60.75 99 PHE A O 1
ATOM 814 N N . GLY A 1 100 ? 7.053 -9.652 24.808 1.00 50.28 100 GLY A N 1
ATOM 815 C CA . GLY A 1 100 ? 6.430 -10.890 24.349 1.00 50.28 100 GLY A CA 1
ATOM 816 C C . GLY A 1 100 ? 5.571 -10.659 23.103 1.00 50.28 100 GLY A C 1
ATOM 817 O O . GLY A 1 100 ? 4.409 -10.265 23.199 1.00 50.28 100 GLY A O 1
ATOM 818 N N . VAL A 1 101 ? 6.119 -10.939 21.919 1.00 60.31 101 VAL A N 1
ATOM 819 C CA . VAL A 1 101 ? 5.347 -11.025 20.673 1.00 60.31 101 VAL A CA 1
ATOM 820 C C . VAL A 1 101 ? 4.504 -12.300 20.731 1.00 60.31 101 VAL A C 1
ATOM 822 O O . VAL A 1 101 ? 4.997 -13.404 20.512 1.00 60.31 101 VAL A O 1
ATOM 825 N N . THR A 1 102 ? 3.216 -12.173 21.056 1.00 62.59 102 THR A N 1
ATOM 826 C CA . THR A 1 102 ? 2.296 -13.319 21.024 1.00 62.59 102 THR A CA 1
ATOM 827 C C . THR A 1 102 ? 2.073 -13.777 19.574 1.00 62.59 102 THR A C 1
ATOM 829 O O . THR A 1 102 ? 1.710 -12.964 18.717 1.00 62.59 102 THR A O 1
ATOM 832 N N . PRO A 1 103 ? 2.245 -15.074 19.248 1.00 59.16 103 PRO A N 1
ATOM 833 C CA . PRO A 1 103 ? 1.928 -15.577 17.917 1.00 59.16 103 PRO A CA 1
ATOM 834 C C . PRO A 1 103 ? 0.420 -15.451 17.665 1.00 59.16 103 PRO A C 1
ATOM 836 O O . PRO A 1 103 ? -0.394 -16.111 18.317 1.00 59.16 103 PRO A O 1
ATOM 839 N N . ARG A 1 104 ? 0.015 -14.606 16.709 1.00 65.12 104 ARG A N 1
ATOM 840 C CA . ARG A 1 104 ? -1.387 -14.528 16.270 1.00 65.12 104 ARG A CA 1
ATOM 841 C C . ARG A 1 104 ? -1.809 -15.876 15.669 1.00 65.12 104 ARG A C 1
ATOM 843 O O . ARG A 1 104 ? -1.218 -16.346 14.697 1.00 65.12 104 ARG A O 1
ATOM 850 N N . LYS A 1 105 ? -2.866 -16.482 16.223 1.00 76.94 105 LYS A N 1
ATOM 851 C CA . LYS A 1 105 ? -3.518 -17.677 15.659 1.00 76.94 105 LYS A CA 1
ATOM 852 C C . LYS A 1 105 ? -3.974 -17.382 14.226 1.00 76.94 105 LYS A C 1
ATOM 854 O O . LYS A 1 105 ? -4.753 -16.461 13.994 1.00 76.94 105 LYS A O 1
ATOM 859 N N . ARG A 1 106 ? -3.501 -18.176 13.264 1.00 72.44 106 ARG A N 1
ATOM 860 C CA . ARG A 1 106 ? -3.948 -18.124 11.864 1.00 72.44 106 ARG A CA 1
ATOM 861 C C . ARG A 1 106 ? -5.379 -18.667 11.782 1.00 72.44 106 ARG A C 1
ATOM 863 O O . ARG A 1 106 ? -5.617 -19.811 12.164 1.00 72.44 106 ARG A O 1
ATOM 870 N N . MET A 1 107 ? -6.324 -17.871 11.285 1.00 73.38 107 MET A N 1
ATOM 871 C CA . MET A 1 107 ? -7.663 -18.358 10.931 1.00 73.38 107 MET A CA 1
ATOM 872 C C . MET A 1 107 ? -7.592 -19.167 9.631 1.00 73.38 107 MET A C 1
ATOM 874 O O . MET A 1 107 ? -6.906 -18.777 8.686 1.00 73.38 107 MET A O 1
ATOM 878 N N . LYS A 1 108 ? -8.294 -20.303 9.589 1.00 76.38 108 LYS A N 1
ATOM 879 C CA . LYS A 1 108 ? -8.485 -21.097 8.370 1.00 76.38 108 LYS A CA 1
ATOM 880 C C . LYS A 1 108 ? -9.555 -20.413 7.518 1.00 76.38 108 LYS A C 1
ATOM 882 O O . LYS A 1 108 ? -10.637 -20.129 8.022 1.00 76.38 108 LYS A O 1
ATOM 887 N N . LEU A 1 109 ? -9.248 -20.149 6.252 1.00 76.06 109 LEU A N 1
ATOM 888 C CA . LEU A 1 109 ? -10.224 -19.679 5.271 1.00 76.06 109 LEU A CA 1
ATOM 889 C C . LEU A 1 109 ? -10.914 -20.903 4.659 1.00 76.06 109 LEU A C 1
ATOM 891 O O . LEU A 1 109 ? -10.240 -21.780 4.124 1.00 76.06 109 LEU A O 1
ATOM 895 N N . THR A 1 110 ? -12.240 -20.968 4.743 1.00 70.69 110 THR A N 1
ATOM 896 C CA . THR A 1 110 ? -13.066 -21.916 3.985 1.00 70.69 110 THR A CA 1
ATOM 897 C C . THR A 1 110 ? -13.699 -21.179 2.808 1.00 70.69 110 THR A C 1
ATOM 899 O O . THR A 1 110 ? -14.233 -20.082 2.969 1.00 70.69 110 THR A O 1
ATOM 902 N N . SER A 1 111 ? -13.623 -21.755 1.609 1.00 68.56 111 SER A N 1
ATOM 903 C CA . SER A 1 111 ? -14.320 -21.227 0.434 1.00 68.56 111 SER A CA 1
ATOM 904 C C . SER A 1 111 ? -15.829 -21.403 0.602 1.00 68.56 111 SER A C 1
ATOM 906 O O . SER A 1 111 ? -16.284 -22.490 0.959 1.00 68.56 111 SER A O 1
ATOM 908 N N . VAL A 1 112 ? -16.600 -20.355 0.317 1.00 65.44 112 VAL A N 1
ATOM 909 C CA . VAL A 1 112 ? -18.066 -20.403 0.247 1.00 65.44 112 VAL A CA 1
ATOM 910 C C . VAL A 1 112 ? -18.462 -20.262 -1.218 1.00 65.44 112 VAL A C 1
ATOM 912 O O . VAL A 1 112 ? -18.132 -19.260 -1.849 1.00 65.44 112 VAL A O 1
ATOM 915 N N . THR A 1 113 ? -19.162 -21.257 -1.755 1.00 70.38 113 THR A N 1
ATOM 916 C CA . THR A 1 113 ? -19.741 -21.215 -3.104 1.00 70.38 113 THR A CA 1
ATOM 917 C C . THR A 1 113 ? -21.173 -20.689 -3.011 1.00 70.38 113 THR A C 1
ATOM 919 O O . THR A 1 113 ? -21.940 -21.154 -2.171 1.00 70.38 113 THR A O 1
ATOM 922 N N . ILE A 1 114 ? -21.544 -19.722 -3.855 1.00 74.75 114 ILE A N 1
ATOM 923 C CA . ILE A 1 114 ? -22.901 -19.159 -3.922 1.00 74.75 114 ILE A CA 1
ATOM 924 C C . ILE A 1 114 ? -23.458 -19.446 -5.319 1.00 7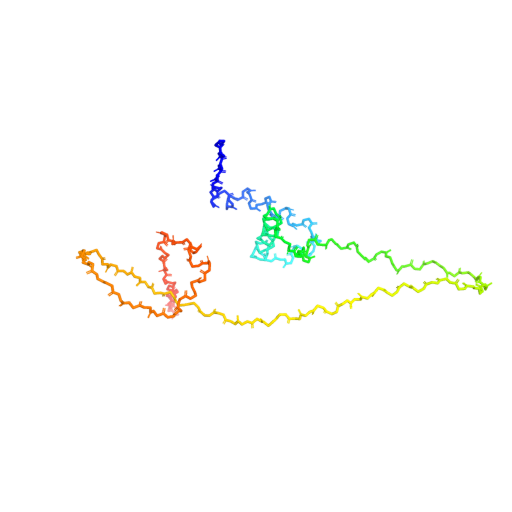4.75 114 ILE A C 1
ATOM 926 O O . ILE A 1 114 ? -22.839 -19.075 -6.312 1.00 74.75 114 ILE A O 1
ATOM 930 N N . SER A 1 115 ? -24.625 -20.084 -5.393 1.00 69.88 115 SER A N 1
ATOM 931 C CA . SER A 1 115 ? -25.369 -20.298 -6.639 1.00 69.88 115 SER A CA 1
ATOM 932 C C . SER A 1 115 ? -26.541 -19.321 -6.703 1.00 69.88 115 SER A C 1
ATOM 934 O O . SER A 1 115 ? -27.377 -19.293 -5.801 1.00 69.88 115 SER A O 1
ATOM 936 N N . ILE A 1 116 ? -26.602 -18.509 -7.758 1.00 76.00 116 ILE A N 1
ATOM 937 C CA . ILE A 1 116 ? -27.699 -17.567 -8.010 1.00 76.00 116 ILE A CA 1
ATOM 938 C C . ILE A 1 116 ? -28.701 -18.273 -8.926 1.00 76.00 116 ILE A C 1
ATOM 940 O O . ILE A 1 116 ? -28.360 -18.609 -10.056 1.00 76.00 116 ILE A O 1
ATOM 944 N N . HIS A 1 117 ? -29.914 -18.520 -8.436 1.00 74.94 117 HIS A N 1
ATOM 945 C CA . HIS A 1 117 ? -31.032 -18.988 -9.254 1.00 74.94 117 HIS A CA 1
ATOM 946 C C . HIS A 1 117 ? -31.971 -17.807 -9.523 1.00 74.94 117 HIS A C 1
ATOM 948 O O . HIS A 1 117 ? -32.306 -17.059 -8.606 1.00 74.94 117 HIS A O 1
ATOM 954 N N . ASN A 1 118 ? -32.386 -17.622 -10.777 1.00 62.66 118 ASN A N 1
ATOM 955 C CA . ASN A 1 118 ? -33.436 -16.666 -11.115 1.00 62.66 118 ASN A CA 1
ATOM 956 C C . ASN A 1 118 ? -34.788 -17.257 -10.691 1.00 62.66 118 ASN A C 1
ATOM 958 O O . ASN A 1 118 ? -35.195 -18.289 -11.218 1.00 62.66 118 ASN A O 1
ATOM 962 N N . VAL A 1 119 ? -35.493 -16.606 -9.763 1.00 58.84 119 VAL A N 1
ATOM 963 C CA . VAL A 1 119 ? -36.927 -16.849 -9.546 1.00 58.84 119 VAL A CA 1
ATOM 964 C C . VAL A 1 119 ? -37.681 -15.898 -10.464 1.00 58.84 119 VAL A C 1
ATOM 966 O O . VAL A 1 119 ? -37.885 -14.728 -10.148 1.00 58.84 119 VAL A O 1
ATOM 969 N N . GLU A 1 120 ? -38.045 -16.391 -11.639 1.00 51.00 120 GLU A N 1
ATOM 970 C CA . GLU A 1 120 ? -38.888 -15.683 -12.594 1.00 51.00 120 GLU A CA 1
ATOM 971 C C . GLU A 1 120 ? -40.318 -16.233 -12.459 1.00 51.00 120 GLU A C 1
ATOM 973 O O . GLU A 1 120 ? -40.585 -17.372 -12.817 1.00 51.00 120 GLU A O 1
ATOM 978 N N . GLY A 1 121 ? -41.221 -15.427 -11.889 1.00 46.19 121 GLY A N 1
ATOM 979 C CA . GLY A 1 121 ? -42.673 -15.558 -12.048 1.00 46.19 121 GLY A CA 1
ATOM 980 C C . GLY A 1 121 ? -43.390 -16.663 -11.260 1.00 46.19 121 GLY A C 1
ATOM 981 O O . GLY A 1 121 ? -43.473 -17.800 -11.702 1.00 46.19 121 GLY A O 1
ATOM 982 N N . SER A 1 122 ? -44.080 -16.286 -10.179 1.00 44.12 122 SER A N 1
ATOM 983 C CA . SER A 1 122 ? -45.436 -16.803 -9.937 1.00 44.12 122 SER A CA 1
ATOM 984 C C . SER A 1 122 ? -46.204 -15.886 -8.980 1.00 44.12 122 SER A C 1
ATOM 986 O O . SER A 1 122 ? -46.006 -15.903 -7.768 1.00 44.12 122 SER A O 1
ATOM 988 N N . LEU A 1 123 ? -47.066 -15.042 -9.550 1.00 42.88 123 LEU A N 1
ATOM 989 C CA . LEU A 1 123 ? -48.198 -14.429 -8.864 1.00 42.88 123 LEU A CA 1
ATOM 990 C C . LEU A 1 123 ? -49.386 -15.376 -9.053 1.00 42.88 123 LEU A C 1
ATOM 992 O O . LEU A 1 123 ? -49.936 -15.399 -10.148 1.00 42.88 123 LEU A O 1
ATOM 996 N N . ALA A 1 124 ? -49.790 -16.132 -8.032 1.00 45.19 124 ALA A N 1
ATOM 997 C CA . ALA A 1 124 ? -51.169 -16.610 -7.889 1.00 45.19 124 ALA A CA 1
ATOM 998 C C . ALA A 1 124 ? -51.384 -17.351 -6.562 1.00 45.19 124 ALA A C 1
ATOM 1000 O O . ALA A 1 124 ? -50.754 -18.365 -6.296 1.00 45.19 124 ALA A O 1
ATOM 1001 N N . SER A 1 125 ? -52.366 -16.842 -5.818 1.00 43.75 125 SER A N 1
ATOM 1002 C CA . SER A 1 125 ? -53.366 -17.569 -5.025 1.00 43.75 125 SER A CA 1
ATOM 1003 C C . SER A 1 125 ? -52.940 -18.497 -3.883 1.00 43.75 125 SER A C 1
ATOM 1005 O O . SER A 1 125 ? -52.270 -19.503 -4.089 1.00 43.75 125 SER A O 1
ATOM 1007 N N . GLY A 1 126 ? -53.569 -18.266 -2.729 1.00 41.25 126 GLY A N 1
ATOM 1008 C CA . GLY A 1 126 ? -53.995 -19.345 -1.841 1.00 41.25 126 GLY A CA 1
ATOM 1009 C C . GLY A 1 126 ? -53.619 -19.129 -0.385 1.00 41.25 126 GLY A C 1
ATOM 1010 O O . GLY A 1 126 ? -52.592 -19.626 0.062 1.00 41.25 126 GLY A O 1
ATOM 1011 N N . GLU A 1 127 ? -54.484 -18.442 0.363 1.00 4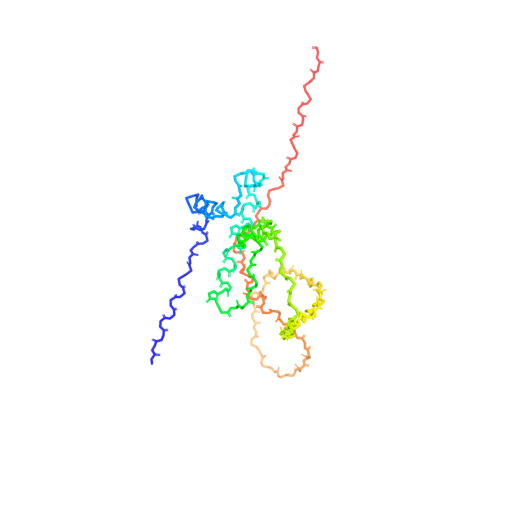2.88 127 GLU A N 1
ATOM 1012 C CA . GLU A 1 127 ? -54.666 -18.732 1.788 1.00 42.88 127 GLU A CA 1
ATOM 1013 C C . GLU A 1 127 ? -54.955 -20.228 1.955 1.00 42.88 127 GLU A C 1
ATOM 1015 O O . GLU A 1 127 ? -55.774 -20.763 1.212 1.00 42.88 127 GLU A O 1
ATOM 1020 N N . ASN A 1 128 ? -54.290 -20.880 2.910 1.00 46.38 128 ASN A N 1
ATOM 1021 C CA . ASN A 1 128 ? -54.845 -21.950 3.737 1.00 46.38 128 ASN A CA 1
ATOM 1022 C C . ASN A 1 128 ? -53.880 -22.232 4.894 1.00 46.38 128 ASN A C 1
ATOM 1024 O O . ASN A 1 128 ? -52.724 -22.608 4.694 1.00 46.38 128 ASN A O 1
ATOM 1028 N N . ASP A 1 129 ? -54.400 -22.059 6.103 1.00 39.72 129 ASP A N 1
ATOM 1029 C CA . ASP A 1 129 ? -53.806 -22.489 7.357 1.00 39.72 129 ASP A CA 1
ATOM 1030 C C . ASP A 1 129 ? -53.562 -24.004 7.362 1.00 39.72 129 ASP A C 1
ATOM 1032 O O . ASP A 1 129 ? -54.441 -24.789 7.007 1.00 39.72 129 ASP A O 1
ATOM 1036 N N . SER A 1 130 ? -52.397 -24.448 7.828 1.00 54.84 130 SER A N 1
ATOM 1037 C CA . SER A 1 130 ? -52.280 -25.570 8.770 1.00 54.84 130 SER A CA 1
ATOM 1038 C C . SER A 1 130 ? -50.822 -25.8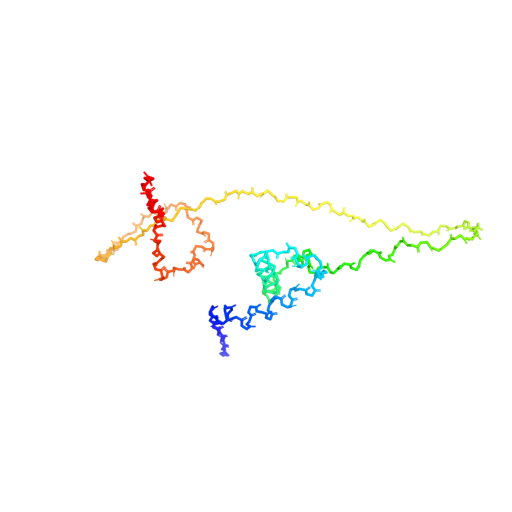47 9.127 1.00 54.84 130 SER A C 1
ATOM 1040 O O . SER A 1 130 ? -49.897 -25.722 8.334 1.00 54.84 130 SER A O 1
ATOM 1042 N N . ASN A 1 131 ? -50.669 -26.183 10.400 1.00 40.97 131 ASN A N 1
ATOM 1043 C CA . ASN A 1 131 ? -49.457 -26.519 11.125 1.00 40.97 131 ASN A CA 1
ATOM 1044 C C . ASN A 1 131 ? -48.591 -27.609 10.469 1.00 40.97 131 ASN A C 1
ATOM 1046 O O . ASN A 1 131 ? -49.075 -28.407 9.674 1.00 40.97 131 ASN A O 1
ATOM 1050 N N . LEU A 1 132 ? -47.380 -27.736 11.030 1.00 36.47 132 LEU A N 1
ATOM 1051 C CA . LEU A 1 132 ? -46.522 -28.928 11.063 1.00 36.47 132 LEU A CA 1
ATOM 1052 C C . LEU A 1 132 ? -45.405 -28.977 10.010 1.00 36.47 132 LEU A C 1
ATOM 1054 O O . LEU A 1 132 ? -45.563 -29.548 8.940 1.00 36.47 132 LEU A O 1
ATOM 1058 N N . ALA A 1 133 ? -44.231 -28.479 10.395 1.00 43.62 133 ALA A N 1
ATOM 1059 C CA . ALA A 1 133 ? -42.976 -29.237 10.374 1.00 43.62 133 ALA A CA 1
ATOM 1060 C C . ALA A 1 133 ? -41.844 -28.313 10.844 1.00 43.62 133 ALA A C 1
ATOM 1062 O O . ALA A 1 133 ? -41.588 -27.287 10.222 1.00 43.62 133 ALA A O 1
ATOM 1063 N N . GLU A 1 134 ? -41.137 -28.675 11.916 1.00 38.25 134 GLU A N 1
ATOM 1064 C CA . GLU A 1 134 ? -39.742 -28.246 12.026 1.00 38.25 134 GLU A CA 1
ATOM 1065 C C . GLU A 1 134 ? -38.943 -28.952 10.925 1.00 38.25 134 GLU A C 1
ATOM 1067 O O . GLU A 1 134 ? -39.091 -30.164 10.735 1.00 38.25 134 GLU A O 1
ATOM 1072 N N . PRO A 1 135 ? -38.057 -28.232 10.231 1.00 44.09 135 PRO A N 1
ATOM 1073 C CA . PRO A 1 135 ? -36.798 -28.859 9.875 1.00 44.09 135 PRO A CA 1
ATOM 1074 C C . PRO A 1 135 ? -35.628 -27.927 10.190 1.00 44.09 135 PRO A C 1
ATOM 1076 O O . PRO A 1 135 ? -35.670 -26.715 9.981 1.00 44.09 135 PRO A O 1
ATOM 1079 N N . GLY A 1 136 ? -34.548 -28.515 10.698 1.00 42.47 136 GLY A N 1
ATOM 1080 C CA . GLY A 1 136 ? -33.297 -27.806 10.901 1.00 42.47 136 GLY A CA 1
ATOM 1081 C C . GLY A 1 136 ? -32.773 -27.142 9.621 1.00 42.47 136 GLY A C 1
ATOM 1082 O O . GLY A 1 136 ? -32.944 -27.647 8.518 1.00 42.47 136 GLY A O 1
ATOM 1083 N N . GLY A 1 137 ? -32.056 -26.035 9.812 1.00 40.44 137 GLY A N 1
ATOM 1084 C CA . GLY A 1 137 ? -31.056 -25.540 8.871 1.00 40.44 137 GLY A CA 1
ATOM 1085 C C . GLY A 1 137 ? -31.570 -24.772 7.655 1.00 40.44 137 GLY A C 1
ATOM 1086 O O . GLY A 1 137 ? -31.645 -25.315 6.561 1.00 40.44 137 GLY A O 1
ATOM 1087 N N . ILE A 1 138 ? -31.686 -23.450 7.796 1.00 54.53 138 ILE A N 1
ATOM 1088 C CA . ILE A 1 138 ? -31.211 -22.535 6.751 1.00 54.53 138 ILE A CA 1
ATOM 1089 C C . ILE A 1 138 ? -30.350 -21.476 7.442 1.00 54.53 138 ILE A C 1
ATOM 1091 O O . ILE A 1 138 ? -30.854 -20.519 8.025 1.00 54.53 138 ILE A O 1
ATOM 1095 N N . GLN A 1 139 ? -29.026 -21.654 7.408 1.00 57.59 139 GLN A N 1
ATOM 1096 C CA . GLN A 1 139 ? -28.096 -20.589 7.781 1.00 57.59 139 GLN A CA 1
ATOM 1097 C C . GLN A 1 139 ? -28.084 -19.565 6.641 1.00 57.59 139 GLN A C 1
ATOM 1099 O O . GLN A 1 139 ? -27.254 -19.620 5.735 1.00 57.59 139 GLN A O 1
ATOM 1104 N N . VAL A 1 140 ? -29.051 -18.649 6.651 1.00 61.38 140 VAL A N 1
ATOM 1105 C CA . VAL A 1 140 ? -29.081 -17.525 5.713 1.00 61.38 140 VAL A CA 1
ATOM 1106 C C . VAL A 1 140 ? -27.897 -16.624 6.053 1.00 61.38 140 VAL A C 1
ATOM 1108 O O . VAL A 1 140 ? -27.815 -16.068 7.149 1.00 61.38 140 VAL A O 1
ATOM 1111 N N . ASN A 1 141 ? -26.936 -16.503 5.135 1.00 67.38 141 ASN A N 1
ATOM 1112 C CA . ASN A 1 141 ? -25.808 -15.605 5.340 1.00 67.38 141 ASN A CA 1
ATOM 1113 C C . ASN A 1 141 ? -26.346 -14.162 5.456 1.00 67.38 141 ASN A C 1
ATOM 1115 O O . ASN A 1 141 ? -27.210 -13.751 4.681 1.00 67.38 141 ASN A O 1
ATOM 1119 N N . VAL A 1 142 ? -25.849 -13.373 6.414 1.00 68.50 142 VAL A N 1
ATOM 1120 C CA . VAL A 1 142 ? -26.294 -11.976 6.645 1.00 68.50 142 VAL A CA 1
ATOM 1121 C C . VAL A 1 142 ? -26.133 -11.101 5.389 1.00 68.50 142 VAL A C 1
ATOM 1123 O O . VAL A 1 142 ? -26.760 -10.052 5.254 1.00 68.50 142 VAL A O 1
ATOM 1126 N N . TRP A 1 143 ? -25.304 -11.529 4.438 1.00 70.38 143 TRP A N 1
ATOM 1127 C CA . TRP A 1 143 ? -25.052 -10.815 3.192 1.00 70.38 143 TRP A CA 1
ATOM 1128 C C . TRP A 1 143 ? -26.102 -11.092 2.104 1.00 70.38 143 TRP A C 1
ATOM 1130 O O . TRP A 1 143 ? -26.155 -10.323 1.145 1.00 70.38 143 TRP A O 1
ATOM 1140 N N . SER A 1 144 ? -26.980 -12.092 2.275 1.00 62.97 144 SER A N 1
ATOM 1141 C CA . SER A 1 144 ? -27.997 -12.494 1.287 1.00 62.97 144 SER A CA 1
ATOM 1142 C C . SER A 1 144 ? -28.912 -11.323 0.940 1.00 62.97 144 SER A C 1
ATOM 1144 O O . SER A 1 144 ? -29.125 -11.022 -0.226 1.00 62.97 144 SER A O 1
ATOM 1146 N N . HIS A 1 145 ? -29.364 -10.583 1.956 1.00 56.62 145 HIS A N 1
ATOM 1147 C CA . HIS A 1 145 ? -30.212 -9.400 1.775 1.00 56.62 145 HIS A CA 1
ATOM 1148 C C . HIS A 1 145 ? -29.444 -8.152 1.322 1.00 56.62 145 HIS A C 1
ATOM 1150 O O . HIS A 1 145 ? -30.046 -7.134 0.983 1.00 56.62 145 HIS A O 1
ATOM 1156 N N . ARG A 1 146 ? -28.106 -8.190 1.343 1.00 62.62 146 ARG A N 1
ATOM 1157 C CA . ARG A 1 146 ? -27.257 -7.034 1.033 1.00 62.62 146 ARG A CA 1
ATOM 1158 C C . ARG A 1 146 ? -26.845 -6.986 -0.438 1.00 62.62 146 ARG A C 1
ATOM 1160 O O . ARG A 1 146 ? -26.416 -5.927 -0.906 1.00 62.62 146 ARG A O 1
ATOM 1167 N N . LEU A 1 147 ? -27.014 -8.087 -1.176 1.00 57.59 147 LEU A N 1
ATOM 1168 C CA . LEU A 1 147 ? -26.978 -8.083 -2.634 1.00 57.59 147 LEU A CA 1
ATOM 1169 C C . LEU A 1 147 ? -28.205 -7.323 -3.136 1.00 57.59 147 LEU A C 1
ATOM 1171 O O . LEU A 1 147 ? -29.277 -7.877 -3.337 1.00 57.59 147 LEU A O 1
ATOM 1175 N N . ARG A 1 148 ? -28.036 -6.008 -3.296 1.00 64.94 148 ARG A N 1
ATOM 1176 C CA . ARG A 1 148 ? -28.992 -5.150 -3.987 1.00 64.94 148 ARG A CA 1
ATOM 1177 C C . ARG A 1 148 ? -29.287 -5.800 -5.335 1.00 64.94 148 ARG A C 1
ATOM 1179 O O . ARG A 1 148 ? -28.387 -5.871 -6.172 1.00 64.94 148 ARG A O 1
ATOM 1186 N N . GLU A 1 149 ? -30.524 -6.248 -5.524 1.00 55.78 149 GLU A N 1
ATOM 1187 C CA . GLU A 1 149 ? -31.043 -6.646 -6.826 1.00 55.78 149 GLU A CA 1
ATOM 1188 C C . GLU A 1 149 ? -30.667 -5.547 -7.820 1.00 55.78 149 GLU A C 1
ATOM 1190 O O . GLU A 1 149 ? -31.096 -4.390 -7.709 1.00 55.78 149 GLU A O 1
ATOM 1195 N N . ARG A 1 150 ? -29.764 -5.867 -8.749 1.00 52.38 150 ARG A N 1
ATOM 1196 C CA . ARG A 1 150 ? -29.476 -4.976 -9.862 1.00 52.38 150 ARG A CA 1
ATOM 1197 C C . ARG A 1 150 ? -30.757 -4.923 -10.683 1.00 52.38 150 ARG A C 1
ATOM 1199 O O . ARG A 1 150 ? -31.024 -5.816 -11.471 1.00 52.38 150 ARG A O 1
ATOM 1206 N N . LYS A 1 151 ? -31.533 -3.851 -10.510 1.00 64.75 151 LYS A N 1
ATOM 1207 C CA . LYS A 1 151 ? -32.659 -3.517 -11.397 1.00 64.75 151 LYS A CA 1
ATOM 1208 C C . LYS A 1 151 ? -32.222 -3.270 -12.846 1.00 64.75 151 LYS A C 1
ATOM 1210 O O . LYS A 1 151 ? -33.066 -3.205 -13.730 1.00 64.75 151 LYS A O 1
ATOM 1215 N N . TYR A 1 152 ? -30.921 -3.148 -13.101 1.00 57.25 152 TYR A N 1
ATOM 1216 C CA . TYR A 1 152 ? -30.378 -3.042 -14.445 1.00 57.25 152 TYR A CA 1
ATOM 1217 C C . TYR A 1 152 ? -30.033 -4.429 -14.975 1.00 57.25 152 TYR A C 1
ATOM 1219 O O . TYR A 1 152 ? -29.062 -5.050 -14.537 1.00 57.25 152 TYR A O 1
ATOM 1227 N N . ARG A 1 153 ? -30.840 -4.886 -15.937 1.00 51.81 153 ARG A N 1
ATOM 1228 C CA . ARG A 1 153 ? -30.507 -5.982 -16.847 1.00 51.81 153 ARG A CA 1
ATOM 1229 C C . ARG A 1 153 ? -29.161 -5.635 -17.489 1.00 51.81 153 ARG A C 1
ATOM 1231 O O . ARG A 1 153 ? -29.094 -4.727 -18.312 1.00 51.81 153 ARG A O 1
ATOM 1238 N N . VAL A 1 154 ? -28.083 -6.293 -17.066 1.00 59.47 154 VAL A N 1
ATOM 1239 C CA . VAL A 1 154 ? -26.803 -6.213 -17.776 1.00 59.47 154 VAL A CA 1
ATOM 1240 C C . VAL A 1 154 ? -27.006 -6.996 -19.067 1.00 59.47 154 VAL A C 1
ATOM 1242 O O . VAL A 1 154 ? -27.045 -8.222 -19.062 1.00 59.47 154 VAL A O 1
ATOM 1245 N N . ILE A 1 155 ? -27.253 -6.273 -20.152 1.00 66.44 155 ILE A N 1
ATOM 1246 C CA . ILE A 1 155 ? -27.245 -6.815 -21.506 1.00 66.44 155 ILE A CA 1
ATOM 1247 C C . ILE A 1 155 ? -25.783 -6.936 -21.928 1.00 66.44 155 ILE A C 1
ATOM 1249 O O . ILE A 1 155 ? -25.111 -5.935 -22.160 1.00 66.44 155 ILE A O 1
ATOM 1253 N N . TYR A 1 156 ? -25.274 -8.165 -21.968 1.00 62.06 156 TYR A N 1
ATOM 1254 C CA . TYR A 1 156 ? -24.024 -8.453 -22.657 1.00 62.06 156 TYR A CA 1
ATOM 1255 C C . TYR A 1 156 ? -24.307 -8.353 -24.155 1.00 62.06 156 TYR A C 1
ATOM 1257 O O . TYR A 1 156 ? -25.220 -9.005 -24.654 1.00 62.06 156 TYR A O 1
ATOM 1265 N N . SER A 1 157 ? -23.572 -7.489 -24.848 1.00 66.44 157 SER A N 1
ATOM 1266 C CA . SER A 1 157 ? -23.420 -7.610 -26.296 1.00 66.44 157 SER A CA 1
ATOM 1267 C C . SER A 1 157 ? -22.244 -8.552 -26.509 1.00 66.44 157 SER A C 1
ATOM 1269 O O . SER A 1 157 ? -21.173 -8.315 -25.946 1.00 66.44 157 SER A O 1
ATOM 1271 N N . GLU A 1 158 ? -22.456 -9.646 -27.232 1.00 72.75 158 GLU A N 1
ATOM 1272 C CA . GLU A 1 158 ? -21.352 -10.467 -27.721 1.00 72.75 158 GLU A CA 1
ATOM 1273 C C . GLU A 1 158 ? -20.501 -9.581 -28.637 1.00 72.75 158 GLU A C 1
ATOM 1275 O O . GLU A 1 158 ? -21.019 -8.910 -29.528 1.00 72.75 158 GLU A O 1
ATOM 1280 N N . ILE A 1 159 ? -19.205 -9.492 -28.343 1.00 70.06 159 ILE A N 1
ATOM 1281 C CA . ILE A 1 159 ? -18.245 -8.831 -29.221 1.00 70.06 159 ILE A CA 1
ATOM 1282 C C . ILE A 1 159 ? -18.076 -9.799 -30.390 1.00 70.06 159 ILE A C 1
ATOM 1284 O O . ILE A 1 159 ? -17.482 -10.858 -30.205 1.00 70.06 159 ILE A O 1
ATOM 1288 N N . SER A 1 160 ? -18.666 -9.497 -31.546 1.00 68.56 160 SER A N 1
ATOM 1289 C CA . SER A 1 160 ? -18.357 -10.233 -32.771 1.00 68.56 160 SER A CA 1
ATOM 1290 C C . SER A 1 160 ? -16.909 -9.954 -33.159 1.00 68.56 160 SER A C 1
ATOM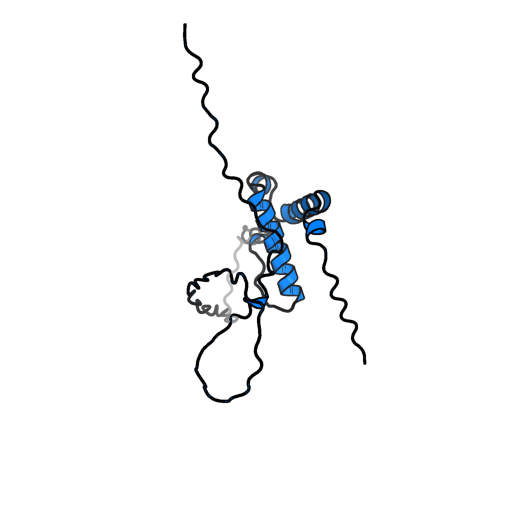 1292 O O . SER A 1 160 ? -16.456 -8.810 -33.064 1.00 68.56 160 SER A O 1
ATOM 1294 N N . ASP A 1 161 ? -16.195 -10.996 -33.578 1.00 69.62 161 ASP A N 1
ATOM 1295 C CA . ASP A 1 161 ? -14.896 -10.836 -34.221 1.00 69.62 161 ASP A CA 1
ATOM 1296 C C . ASP A 1 161 ? -15.055 -9.930 -35.459 1.00 69.62 161 ASP A C 1
ATOM 1298 O O . ASP A 1 161 ? -16.086 -10.008 -36.138 1.00 69.62 161 ASP A O 1
ATOM 1302 N N . PRO A 1 162 ? -14.097 -9.031 -35.746 1.00 77.44 162 PRO A N 1
ATOM 1303 C CA . PRO A 1 162 ? -14.123 -8.269 -36.989 1.00 77.44 162 PRO A CA 1
ATOM 1304 C C . PRO A 1 162 ? -14.049 -9.242 -38.176 1.00 77.44 162 PRO A C 1
ATOM 1306 O O . PRO A 1 162 ? -13.187 -10.117 -38.193 1.00 77.44 162 PRO A O 1
ATOM 1309 N N . GLU A 1 163 ? -14.948 -9.099 -39.154 1.00 71.62 163 GLU A N 1
ATOM 1310 C CA . GLU A 1 163 ? -14.817 -9.796 -40.438 1.00 71.62 163 GLU A CA 1
ATOM 1311 C C . GLU A 1 163 ? -13.530 -9.294 -41.113 1.00 71.62 163 GLU A C 1
ATOM 1313 O O . GLU A 1 163 ? -13.383 -8.098 -41.374 1.00 71.62 163 GLU A O 1
ATOM 1318 N N . GLU A 1 164 ? -12.563 -10.191 -41.313 1.00 75.56 164 GLU A N 1
ATOM 1319 C CA . GLU A 1 164 ? -11.396 -9.929 -42.153 1.00 75.56 164 GLU A CA 1
ATOM 1320 C C . GLU A 1 164 ? -11.897 -9.793 -43.599 1.00 75.56 164 GLU A C 1
ATOM 1322 O O . GLU A 1 164 ? -12.350 -10.772 -44.188 1.00 75.56 164 GLU A O 1
ATOM 1327 N N . GLU A 1 165 ? -11.867 -8.582 -44.168 1.00 70.06 165 GLU A N 1
ATOM 1328 C CA . GLU A 1 165 ? -11.954 -8.444 -45.622 1.00 70.06 165 GLU A CA 1
ATOM 1329 C C . GLU A 1 165 ? -10.641 -8.973 -46.215 1.00 70.06 165 GLU A C 1
ATOM 1331 O O . GLU A 1 165 ? -9.571 -8.394 -46.019 1.00 70.06 165 GLU A O 1
ATOM 1336 N N . GLU A 1 166 ? -10.725 -10.123 -46.888 1.00 74.00 166 GLU A N 1
ATOM 1337 C CA . GLU A 1 166 ? -9.703 -10.595 -47.820 1.00 74.00 166 GLU A CA 1
ATOM 1338 C C . GLU A 1 166 ? -9.649 -9.598 -48.987 1.00 74.00 166 GLU A C 1
ATOM 1340 O O . GLU A 1 166 ? -10.451 -9.660 -49.917 1.00 74.00 166 GLU A O 1
ATOM 1345 N N . ASP A 1 167 ? -8.726 -8.637 -48.920 1.00 74.94 167 ASP A N 1
ATOM 1346 C CA . ASP A 1 167 ? -8.338 -7.856 -50.092 1.00 74.94 167 ASP A CA 1
ATOM 1347 C C . ASP A 1 167 ? -7.596 -8.799 -51.053 1.00 74.94 167 ASP A C 1
ATOM 1349 O O . ASP A 1 167 ? -6.435 -9.157 -50.842 1.00 74.94 167 ASP A O 1
ATOM 1353 N N . ASP A 1 168 ? -8.310 -9.237 -52.090 1.00 74.81 168 ASP A N 1
ATOM 1354 C CA . ASP A 1 168 ? -7.796 -10.039 -53.197 1.00 74.81 168 ASP A CA 1
ATOM 1355 C C . ASP A 1 168 ? -6.591 -9.346 -53.868 1.00 74.81 168 ASP A C 1
ATOM 1357 O O . ASP A 1 168 ? -6.724 -8.313 -54.531 1.00 74.81 168 ASP A O 1
ATOM 1361 N N . ASP A 1 169 ? -5.407 -9.947 -53.734 1.00 73.62 169 ASP A N 1
ATOM 1362 C CA . ASP A 1 169 ? -4.202 -9.597 -54.491 1.00 73.62 169 ASP A CA 1
ATOM 1363 C C . ASP A 1 169 ? -4.427 -9.794 -56.009 1.00 73.62 169 ASP A C 1
ATOM 1365 O O . ASP A 1 169 ? -4.758 -10.894 -56.463 1.00 73.62 169 ASP A O 1
ATOM 1369 N N . TYR A 1 170 ? -4.150 -8.757 -56.811 1.00 69.75 170 TYR A N 1
ATOM 1370 C CA . TYR A 1 170 ? -3.914 -8.850 -58.262 1.00 69.75 170 TYR A CA 1
ATOM 1371 C C . TYR A 1 170 ? -2.802 -7.904 -58.728 1.00 69.75 170 TYR A C 1
ATOM 1373 O O . TYR A 1 170 ? -2.773 -6.734 -58.281 1.00 69.75 170 TYR A O 1
#